Protein AF-A0A3C1FSG0-F1 (afdb_monomer_lite)

Structure (mmCIF, N/CA/C/O backbone):
data_AF-A0A3C1FSG0-F1
#
_entry.id   AF-A0A3C1FSG0-F1
#
loop_
_atom_site.group_PDB
_atom_site.id
_atom_site.type_symbol
_atom_site.label_atom_id
_atom_site.label_alt_id
_atom_site.label_comp_id
_atom_site.label_asym_id
_atom_site.label_entity_id
_atom_site.label_seq_id
_atom_site.pdbx_PDB_ins_code
_atom_site.Cartn_x
_atom_site.Cartn_y
_atom_site.Cartn_z
_atom_site.occupancy
_atom_site.B_iso_or_equiv
_atom_site.auth_seq_id
_atom_site.auth_comp_id
_atom_site.auth_asym_id
_atom_site.auth_atom_id
_atom_site.pdbx_PDB_model_num
ATOM 1 N N . MET A 1 1 ? -14.516 -1.647 19.707 1.00 52.75 1 MET A N 1
ATOM 2 C CA . MET A 1 1 ? -13.240 -2.129 19.142 1.00 52.75 1 MET A CA 1
ATOM 3 C C . MET A 1 1 ? -13.170 -1.585 17.729 1.00 52.75 1 MET A C 1
ATOM 5 O O . MET A 1 1 ? -13.758 -2.186 16.841 1.00 52.75 1 MET A O 1
ATOM 9 N N . THR A 1 2 ? -12.592 -0.404 17.542 1.00 58.34 2 THR A N 1
ATOM 10 C CA . THR A 1 2 ? -1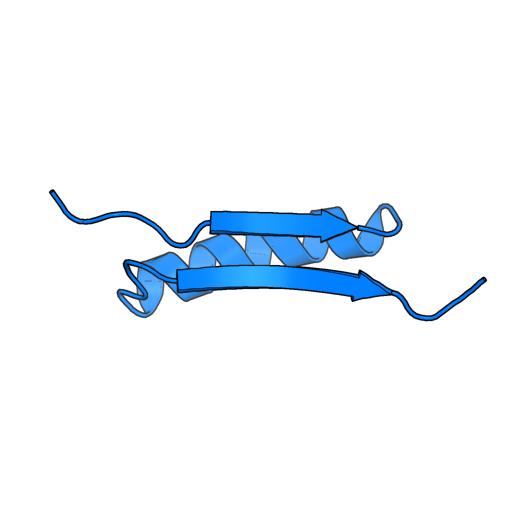2.305 0.114 16.200 1.00 58.34 2 THR A CA 1
ATOM 11 C C . THR A 1 2 ? -11.169 -0.720 15.613 1.00 58.34 2 THR A C 1
ATOM 13 O O . THR A 1 2 ? -10.230 -1.086 16.322 1.00 58.34 2 THR A O 1
ATOM 16 N N . ARG A 1 3 ? -11.344 -1.170 14.369 1.00 79.94 3 ARG A N 1
ATOM 17 C CA . ARG A 1 3 ? -10.345 -1.949 13.638 1.00 79.94 3 ARG A CA 1
ATOM 18 C C . ARG A 1 3 ? -9.600 -0.981 12.737 1.00 79.94 3 ARG A C 1
ATOM 20 O O . ARG A 1 3 ? -10.198 -0.518 11.773 1.00 79.94 3 ARG A O 1
ATOM 27 N N . ASP A 1 4 ? -8.330 -0.731 13.030 1.00 89.31 4 ASP A N 1
ATOM 28 C CA . ASP A 1 4 ? -7.479 0.102 12.180 1.00 89.31 4 ASP A CA 1
ATOM 29 C C . ASP A 1 4 ? -7.446 -0.429 10.735 1.00 89.31 4 ASP A C 1
ATOM 31 O O . ASP A 1 4 ? -7.517 -1.644 10.500 1.00 89.31 4 ASP A O 1
ATOM 35 N N . ALA A 1 5 ? -7.277 0.470 9.759 1.00 94.75 5 ALA A N 1
ATOM 36 C CA . ALA A 1 5 ? -7.110 0.086 8.361 1.00 94.75 5 ALA A CA 1
ATOM 37 C C . ALA A 1 5 ? -5.924 -0.878 8.167 1.00 94.75 5 ALA A C 1
ATOM 39 O O . ALA A 1 5 ? -4.775 -0.599 8.531 1.00 94.75 5 ALA A O 1
ATOM 40 N N . LYS A 1 6 ? -6.188 -2.017 7.521 1.00 96.50 6 LYS A N 1
ATOM 41 C CA . LYS A 1 6 ? -5.173 -3.019 7.194 1.00 96.50 6 LYS A CA 1
ATOM 42 C C . LYS A 1 6 ? -4.512 -2.675 5.864 1.00 96.50 6 LYS A C 1
ATOM 44 O O . LYS A 1 6 ? -5.167 -2.696 4.827 1.00 96.50 6 LYS A O 1
ATOM 49 N N . ILE A 1 7 ? -3.204 -2.437 5.879 1.00 97.25 7 ILE A N 1
ATOM 50 C CA . ILE A 1 7 ? -2.430 -2.122 4.671 1.00 97.25 7 ILE A CA 1
ATOM 51 C C . ILE A 1 7 ? -1.617 -3.345 4.244 1.00 97.25 7 ILE A C 1
ATOM 53 O O . ILE A 1 7 ? -0.836 -3.888 5.027 1.00 97.25 7 ILE A O 1
ATOM 57 N N . LEU A 1 8 ? -1.810 -3.773 3.000 1.00 97.81 8 LEU A N 1
ATOM 58 C CA . LEU A 1 8 ? -1.046 -4.819 2.332 1.00 97.81 8 LEU A CA 1
ATOM 59 C C . LEU A 1 8 ? -0.153 -4.172 1.274 1.00 97.81 8 LEU A C 1
ATOM 61 O O . LEU A 1 8 ? -0.653 -3.557 0.334 1.00 97.81 8 LEU A O 1
ATOM 65 N N . THR A 1 9 ? 1.160 -4.318 1.429 1.00 97.44 9 THR A N 1
ATOM 66 C CA . THR A 1 9 ? 2.149 -3.714 0.529 1.00 97.44 9 THR A CA 1
ATOM 67 C C . THR A 1 9 ? 2.762 -4.780 -0.372 1.00 97.44 9 THR A C 1
ATOM 69 O O . THR A 1 9 ? 3.358 -5.738 0.118 1.00 97.44 9 THR A O 1
ATOM 72 N N . PHE A 1 10 ? 2.663 -4.576 -1.683 1.00 95.69 10 PHE A N 1
ATOM 73 C CA . PHE A 1 10 ? 3.232 -5.431 -2.720 1.00 95.69 10 PHE A CA 1
ATOM 74 C C . PHE A 1 10 ? 4.020 -4.584 -3.715 1.00 95.69 10 PHE A C 1
ATOM 76 O O . PHE A 1 10 ? 3.472 -4.022 -4.655 1.00 95.69 10 PHE A O 1
ATOM 83 N N . GLY A 1 11 ? 5.325 -4.473 -3.536 1.00 93.50 11 GLY A N 1
ATOM 84 C CA . GLY A 1 11 ? 6.116 -3.666 -4.450 1.00 93.50 11 GLY A CA 1
ATOM 85 C C . GLY A 1 11 ? 7.536 -3.498 -3.969 1.00 93.50 11 GLY A C 1
ATOM 86 O O . GLY A 1 11 ? 8.102 -4.375 -3.316 1.00 93.50 11 GLY A O 1
ATOM 87 N N . CYS A 1 12 ? 8.116 -2.357 -4.307 1.00 94.62 12 CYS A N 1
ATOM 88 C CA . CYS A 1 12 ? 9.488 -2.051 -3.955 1.00 94.62 12 CYS A CA 1
ATOM 89 C C . CYS A 1 12 ? 9.577 -1.300 -2.617 1.00 94.62 12 CYS A C 1
ATOM 91 O O . CYS A 1 12 ? 8.595 -1.087 -1.905 1.00 94.62 12 CYS A O 1
ATOM 93 N N . ARG A 1 13 ? 10.790 -0.847 -2.287 1.00 96.62 13 ARG A N 1
ATOM 94 C CA . ARG A 1 13 ? 11.059 -0.047 -1.086 1.00 96.62 13 ARG A CA 1
ATOM 95 C C . ARG A 1 13 ? 10.238 1.246 -1.030 1.00 96.62 13 ARG A C 1
ATOM 97 O O . ARG A 1 13 ? 9.893 1.679 0.065 1.00 96.62 13 ARG A O 1
ATOM 104 N N . LEU A 1 14 ? 9.934 1.847 -2.184 1.00 96.44 14 LEU A N 1
ATOM 105 C CA . L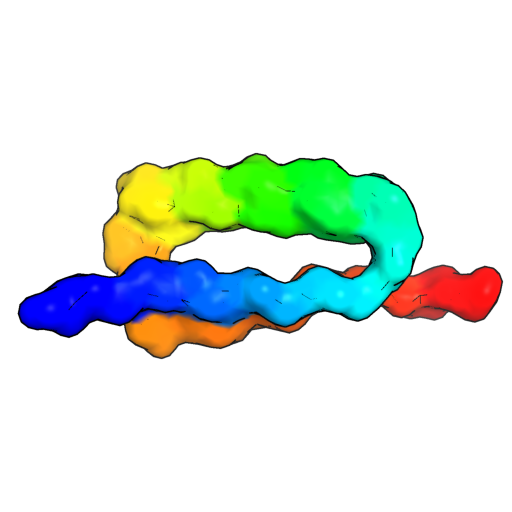EU A 1 14 ? 9.124 3.062 -2.240 1.00 96.44 14 LEU A CA 1
ATOM 106 C C . LEU A 1 14 ? 7.695 2.798 -1.752 1.00 96.44 14 LEU A C 1
ATOM 108 O O . LEU A 1 14 ? 7.211 3.538 -0.905 1.00 96.44 14 LEU A O 1
ATOM 112 N N . ASN A 1 15 ? 7.079 1.690 -2.172 1.00 97.19 15 ASN A N 1
ATOM 113 C CA . ASN A 1 15 ? 5.740 1.320 -1.711 1.00 97.19 15 ASN A CA 1
ATOM 114 C C . ASN A 1 15 ? 5.699 1.116 -0.190 1.00 97.19 15 ASN A C 1
ATOM 116 O O . ASN A 1 15 ? 4.74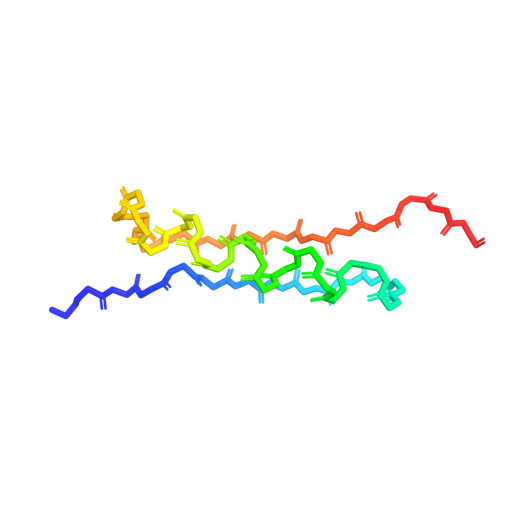7 1.531 0.460 1.00 97.19 15 ASN A O 1
ATOM 120 N N . SER A 1 16 ? 6.742 0.524 0.404 1.00 97.25 16 SER A N 1
ATOM 121 C CA . SER A 1 16 ? 6.823 0.386 1.866 1.00 97.25 16 SER A CA 1
ATOM 122 C C . SER A 1 16 ? 6.889 1.735 2.578 1.00 97.25 16 SER A C 1
ATOM 124 O O . SER A 1 16 ? 6.243 1.907 3.607 1.00 97.25 16 SER A O 1
ATOM 126 N N . TYR A 1 17 ? 7.642 2.693 2.032 1.00 98.00 17 TYR A N 1
ATOM 127 C CA . TYR A 1 17 ? 7.701 4.051 2.574 1.00 98.00 17 TYR A CA 1
ATOM 128 C C . TYR A 1 17 ? 6.341 4.758 2.473 1.00 98.00 17 TYR A C 1
ATOM 130 O O . TYR A 1 17 ? 5.856 5.310 3.458 1.00 98.00 17 TYR A O 1
ATOM 138 N N . GLU A 1 18 ? 5.692 4.682 1.312 1.00 97.69 18 GLU A N 1
ATOM 139 C CA . GLU A 1 18 ? 4.362 5.255 1.087 1.00 97.69 18 GLU A CA 1
ATOM 140 C C . GLU A 1 18 ? 3.307 4.638 2.010 1.00 97.69 18 GLU A C 1
ATOM 142 O O . GLU A 1 18 ? 2.475 5.359 2.555 1.00 97.69 18 GLU A O 1
ATOM 147 N N . SER A 1 19 ? 3.369 3.329 2.263 1.00 97.94 19 SER A N 1
ATOM 148 C CA . SER A 1 19 ? 2.427 2.639 3.150 1.00 97.94 19 SER A CA 1
ATOM 149 C C . SER A 1 19 ? 2.460 3.148 4.597 1.00 97.94 19 SER A C 1
ATOM 151 O O . SER A 1 19 ? 1.419 3.150 5.255 1.00 97.94 19 SER A O 1
ATOM 153 N N . GLU A 1 20 ? 3.601 3.631 5.101 1.00 97.69 20 GLU A N 1
ATOM 154 C CA . GLU A 1 20 ? 3.654 4.259 6.431 1.00 97.69 20 GLU A CA 1
ATOM 155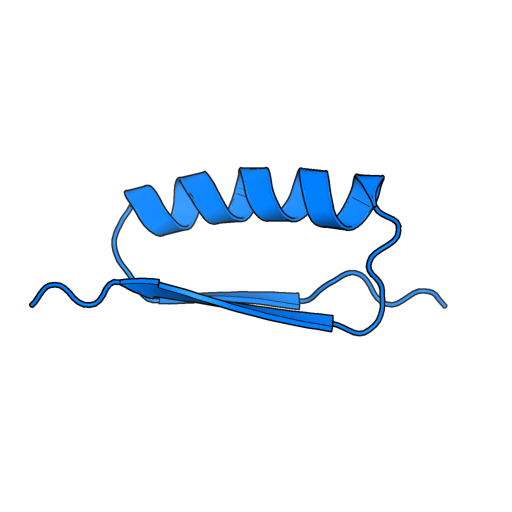 C C . GLU A 1 20 ? 2.988 5.640 6.444 1.00 97.69 20 GLU A C 1
ATOM 157 O O . GLU A 1 20 ? 2.279 5.981 7.394 1.00 97.69 20 GLU A O 1
ATOM 162 N N . ILE A 1 21 ? 3.115 6.405 5.356 1.00 98.19 21 ILE A N 1
ATOM 163 C CA . ILE A 1 21 ? 2.378 7.665 5.181 1.00 98.19 21 ILE A CA 1
ATOM 164 C C . ILE A 1 21 ? 0.870 7.383 5.085 1.00 98.19 21 ILE A C 1
ATOM 166 O O . ILE A 1 21 ? 0.063 8.035 5.750 1.00 98.19 21 ILE A O 1
ATOM 170 N N . MET A 1 22 ? 0.478 6.363 4.316 1.00 97.56 22 MET A N 1
ATOM 171 C CA . MET A 1 22 ? -0.916 5.929 4.185 1.00 97.56 22 MET A CA 1
ATOM 172 C C . MET A 1 22 ? -1.514 5.515 5.535 1.00 97.56 22 MET A C 1
ATOM 174 O O . MET A 1 22 ? -2.667 5.842 5.806 1.00 97.56 22 MET A O 1
ATOM 178 N N . ARG A 1 23 ? -0.738 4.857 6.409 1.00 96.25 23 ARG A N 1
ATOM 179 C CA . ARG A 1 23 ? -1.170 4.489 7.768 1.00 96.25 23 ARG A CA 1
ATOM 180 C C . ARG A 1 23 ? -1.507 5.716 8.609 1.00 96.25 23 ARG A C 1
ATOM 182 O O . ARG A 1 23 ? -2.555 5.743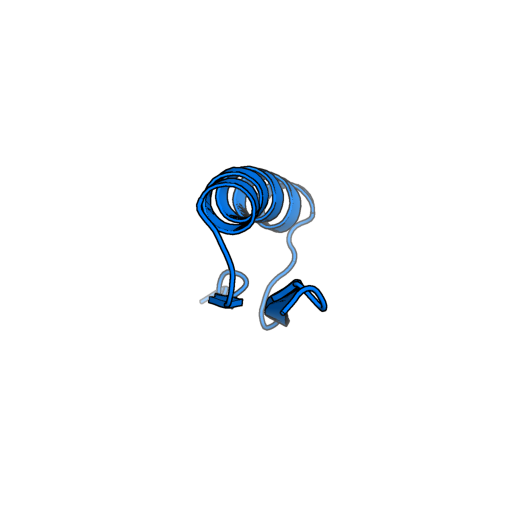 9.250 1.00 96.25 23 ARG A O 1
ATOM 189 N N . ALA A 1 24 ? -0.648 6.735 8.579 1.00 96.75 24 ALA A N 1
ATOM 190 C CA . ALA A 1 24 ? -0.884 7.980 9.304 1.00 96.75 24 ALA A CA 1
ATOM 191 C C . ALA A 1 24 ? -2.149 8.694 8.801 1.00 96.75 24 ALA A C 1
ATOM 193 O O . ALA A 1 24 ? -2.965 9.137 9.609 1.00 96.75 24 ALA A O 1
ATOM 194 N N . HIS A 1 25 ? -2.354 8.751 7.482 1.00 97.44 25 HIS A N 1
ATOM 195 C CA . HIS A 1 25 ? -3.563 9.340 6.906 1.00 97.44 25 HIS A CA 1
ATOM 196 C C . HIS A 1 25 ? -4.828 8.545 7.229 1.00 97.44 25 HIS A C 1
ATOM 198 O O . HIS A 1 25 ? -5.838 9.150 7.577 1.00 97.44 25 HIS A O 1
ATOM 204 N N . ALA A 1 26 ? -4.781 7.211 7.166 1.00 96.81 26 ALA A N 1
ATOM 205 C CA . ALA A 1 26 ? -5.917 6.366 7.525 1.00 96.81 26 ALA A CA 1
ATOM 206 C C . ALA A 1 26 ? -6.330 6.579 8.991 1.00 96.81 26 ALA A C 1
ATOM 208 O O . ALA A 1 26 ? -7.510 6.783 9.267 1.00 96.81 26 ALA A O 1
ATOM 209 N N . ALA A 1 27 ? -5.357 6.637 9.908 1.00 94.62 27 ALA A N 1
ATOM 210 C CA . ALA A 1 27 ? -5.609 6.931 11.317 1.00 94.62 27 ALA A CA 1
ATOM 211 C C . ALA A 1 27 ? -6.202 8.337 11.526 1.00 94.62 27 ALA A C 1
ATOM 213 O O . ALA A 1 27 ? -7.184 8.492 12.247 1.00 94.62 27 ALA A O 1
ATOM 214 N N . GLN A 1 28 ? -5.651 9.366 10.869 1.00 96.31 28 GLN A N 1
ATOM 215 C CA . GLN A 1 28 ? -6.164 10.742 10.959 1.00 96.31 28 GLN A CA 1
ATOM 216 C C . GLN A 1 28 ? -7.581 10.892 10.396 1.00 96.31 28 GLN A C 1
ATOM 218 O O . GLN A 1 28 ? -8.362 11.692 10.906 1.00 96.31 28 GLN A O 1
ATOM 223 N N . ALA A 1 29 ? -7.912 10.131 9.354 1.00 95.75 29 ALA A N 1
ATOM 224 C CA . ALA A 1 29 ? -9.233 10.129 8.742 1.00 95.75 29 ALA A CA 1
ATOM 225 C C . ALA A 1 29 ? -10.268 9.304 9.529 1.00 95.75 29 ALA A C 1
ATOM 227 O O . ALA A 1 29 ? -11.441 9.320 9.160 1.00 95.75 29 ALA A O 1
ATOM 228 N N . GLY A 1 30 ? -9.857 8.570 10.573 1.00 94.62 30 GLY A N 1
ATOM 229 C CA . GLY A 1 30 ? -10.723 7.605 11.259 1.00 94.62 30 GLY A CA 1
ATOM 230 C C . GLY A 1 30 ? -11.194 6.486 10.328 1.00 94.62 30 GLY A C 1
ATOM 231 O O . GLY A 1 30 ? -12.322 6.010 10.448 1.00 94.62 30 GLY A O 1
ATOM 232 N N . LEU A 1 31 ? -10.367 6.128 9.338 1.00 95.44 31 LEU A N 1
ATOM 233 C CA . LEU A 1 31 ? -10.686 5.075 8.386 1.00 95.44 31 LEU A CA 1
ATOM 234 C C . LEU A 1 31 ? -10.507 3.715 9.066 1.00 95.44 31 LEU A C 1
ATOM 236 O O . LEU A 1 31 ? -9.413 3.149 9.080 1.00 95.44 31 LEU A O 1
ATOM 240 N N . ASP A 1 32 ? -11.611 3.206 9.597 1.00 93.56 32 ASP A N 1
ATOM 241 C CA . ASP A 1 32 ? -11.698 1.899 10.235 1.00 93.56 32 ASP A CA 1
ATOM 242 C C . ASP A 1 32 ? -12.326 0.855 9.297 1.00 93.56 32 ASP A C 1
ATOM 244 O O . ASP A 1 32 ? -13.041 1.187 8.352 1.00 93.56 32 ASP A O 1
ATOM 248 N N . ASP A 1 33 ? -12.065 -0.425 9.572 1.00 94.50 33 ASP A N 1
ATOM 249 C CA . ASP A 1 33 ? -12.641 -1.584 8.861 1.00 94.50 33 ASP A CA 1
ATOM 250 C C . ASP A 1 33 ? -12.372 -1.600 7.339 1.00 94.50 33 ASP A C 1
ATOM 252 O O . ASP A 1 33 ? -13.136 -2.149 6.545 1.00 94.50 33 ASP A O 1
ATOM 256 N N . ALA A 1 34 ? -11.246 -1.014 6.921 1.00 95.25 34 ALA A N 1
ATOM 257 C CA . ALA A 1 34 ? -10.813 -0.954 5.527 1.00 95.25 34 ALA A CA 1
ATOM 258 C C . ALA A 1 34 ? -9.573 -1.821 5.260 1.00 95.25 34 ALA A C 1
ATOM 260 O O . ALA A 1 34 ? -8.694 -1.979 6.113 1.00 95.25 34 ALA A O 1
ATOM 261 N N . VAL A 1 35 ? -9.466 -2.336 4.030 1.00 96.75 35 VAL A N 1
ATOM 262 C CA . VAL A 1 35 ? -8.254 -2.991 3.518 1.00 96.75 35 VAL A CA 1
ATOM 263 C C . VAL A 1 35 ? -7.695 -2.171 2.362 1.00 96.75 35 VAL A C 1
ATOM 265 O O . VAL A 1 35 ? -8.377 -1.958 1.363 1.00 96.75 35 VAL A O 1
ATOM 268 N N . ILE A 1 36 ? -6.441 -1.743 2.485 1.00 96.75 36 ILE A N 1
ATOM 269 C CA . ILE A 1 36 ? -5.727 -0.987 1.457 1.00 96.75 36 ILE A CA 1
ATOM 270 C C . ILE A 1 36 ? -4.654 -1.882 0.842 1.00 96.75 36 ILE A C 1
ATOM 272 O O . ILE A 1 36 ? -3.800 -2.410 1.552 1.00 96.75 36 ILE A O 1
ATOM 276 N N . VAL A 1 37 ? -4.682 -2.041 -0.480 1.00 97.19 37 VAL A N 1
ATOM 277 C CA . VAL A 1 37 ? -3.679 -2.803 -1.233 1.00 97.19 37 VAL A CA 1
ATOM 278 C C . VAL A 1 37 ? -2.805 -1.820 -2.006 1.00 97.19 37 VAL A C 1
ATOM 280 O O . VAL A 1 37 ? -3.242 -1.260 -3.008 1.00 97.19 37 VAL A O 1
ATOM 283 N N . ASN A 1 38 ? -1.580 -1.593 -1.530 1.00 97.31 38 ASN A N 1
ATOM 284 C CA . ASN A 1 38 ? -0.591 -0.764 -2.216 1.00 97.31 38 A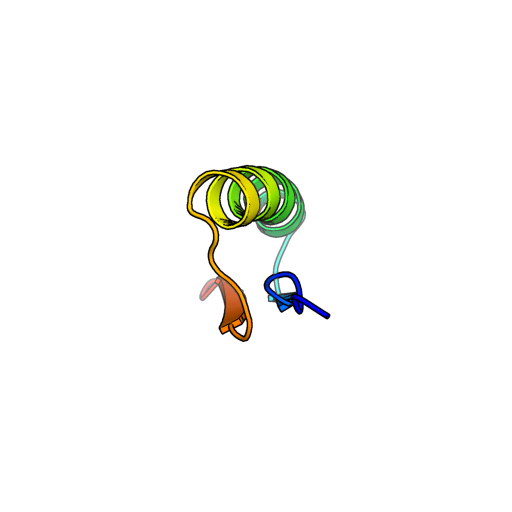SN A CA 1
ATOM 285 C C . ASN A 1 38 ? 0.269 -1.663 -3.107 1.00 97.31 38 ASN A C 1
ATOM 287 O O . ASN A 1 38 ? 1.032 -2.482 -2.591 1.00 97.31 38 ASN A O 1
ATOM 291 N N . SER A 1 39 ? 0.130 -1.527 -4.427 1.00 95.75 39 SER A N 1
ATOM 292 C CA . SER A 1 39 ? 0.907 -2.304 -5.391 1.00 95.75 39 SER A CA 1
ATOM 293 C C . SER A 1 39 ? 1.530 -1.447 -6.485 1.00 95.75 39 SER A C 1
ATOM 295 O O . SER A 1 39 ? 1.039 -0.356 -6.771 1.00 95.75 39 SER A O 1
ATOM 297 N N . CYS A 1 40 ? 2.604 -1.939 -7.104 1.00 94.62 40 CYS A N 1
ATOM 298 C CA . CYS A 1 40 ? 3.240 -1.284 -8.245 1.00 94.62 40 CYS A CA 1
ATOM 299 C C . CYS A 1 40 ? 3.107 -2.136 -9.515 1.00 94.62 40 CYS A C 1
ATOM 301 O O . CYS A 1 40 ? 3.258 -3.353 -9.465 1.00 94.62 40 CYS A O 1
ATOM 303 N N . ALA A 1 41 ? 2.836 -1.485 -10.649 1.00 87.44 41 ALA A N 1
ATOM 304 C CA . ALA A 1 41 ? 2.593 -2.129 -11.945 1.00 87.44 41 ALA A CA 1
ATOM 305 C C . ALA A 1 41 ? 3.850 -2.266 -12.824 1.00 87.44 41 ALA A C 1
ATOM 307 O O . ALA A 1 41 ? 3.748 -2.633 -13.994 1.00 87.44 41 ALA A O 1
ATOM 308 N N . VAL A 1 42 ? 5.027 -1.932 -12.295 1.00 82.44 42 VAL A N 1
ATOM 309 C CA . VAL A 1 42 ? 6.292 -2.071 -13.026 1.00 82.44 42 VAL A CA 1
ATOM 310 C C . VAL A 1 42 ? 6.832 -3.488 -12.856 1.00 82.44 42 VAL A C 1
ATOM 312 O O . VAL A 1 42 ? 6.752 -4.053 -11.765 1.00 82.44 42 VAL A O 1
ATOM 315 N N . THR A 1 43 ? 7.342 -4.055 -13.945 1.00 67.56 43 THR A N 1
ATOM 316 C CA . THR A 1 43 ? 8.006 -5.367 -13.958 1.00 67.56 43 THR A CA 1
ATOM 317 C C . THR A 1 43 ? 9.413 -5.285 -13.401 1.00 67.56 43 THR A C 1
ATOM 319 O O . THR A 1 43 ? 10.125 -4.339 -13.817 1.00 67.56 43 THR A O 1
#

Radius of gyration: 11.09 Å; chains: 1; bounding box: 24×16×33 Å

pLDDT: mean 92.69, std 9.94, range [52.75, 98.19]

Secondary structure (DSSP, 8-state):
---BPEEEEESSHHHHHHHHHHHHHHHHTT-BS-EEEEE----

Foldseek 3Di:
DFAQEAEAEEEDPVSVVVVVVVSVVSVVVSPTPHYHYRYDPDD

Sequence (43 aa):
MTRDAKILTFGCRLNSYESEIMRAHAAQAGLDDAVIVNSCAVT